Protein AF-A0A2W0ERV9-F1 (afdb_monomer)

Nearest PDB structures (foldseek):
  4k15-assembly1_A-2  TM=3.996E-01  e=7.325E+00  Listeria monocytogenes EGD-e
  9fia-assembly1_BT  TM=2.532E-01  e=4.843E+00  Toxoplasma gondii
  7m2w-assembly1_H  TM=2.090E-01  e=4.219E+00  Saccharomyces cerevisiae S288C

InterPro domains:
  IPR011249 Metalloenzyme, LuxS/M16 peptidase-like [SSF63411] (20-74)

pLDDT: mean 85.33, std 13.31, range [55.06, 98.19]

Structure (mmCIF, N/CA/C/O backbone):
data_AF-A0A2W0ERV9-F1
#
_entry.id   AF-A0A2W0ERV9-F1
#
loop_
_atom_site.group_PDB
_atom_site.id
_atom_site.type_symbol
_atom_site.label_atom_id
_atom_site.label_alt_id
_atom_site.label_comp_id
_atom_site.label_asym_id
_atom_site.label_entity_id
_atom_site.label_seq_id
_atom_site.pdbx_PDB_ins_code
_atom_site.Cartn_x
_atom_site.Cartn_y
_atom_site.Cartn_z
_atom_site.occupancy
_atom_site.B_iso_or_equiv
_atom_site.auth_seq_id
_atom_site.auth_comp_id
_atom_site.auth_asym_id
_atom_site.auth_atom_id
_atom_site.pdbx_PDB_model_num
ATOM 1 N N . MET A 1 1 ? -6.052 -12.588 -51.685 1.00 61.75 1 MET A N 1
ATOM 2 C CA . MET A 1 1 ? -6.503 -11.474 -50.817 1.00 61.75 1 MET A CA 1
ATOM 3 C C . MET A 1 1 ? -6.958 -11.955 -49.436 1.00 61.75 1 MET A C 1
ATOM 5 O O . MET A 1 1 ? -6.345 -11.562 -48.457 1.00 61.75 1 MET A O 1
ATOM 9 N N . ARG A 1 2 ? -7.959 -12.849 -49.322 1.00 73.19 2 ARG A N 1
ATOM 10 C CA . ARG A 1 2 ? -8.449 -13.362 -48.016 1.00 73.19 2 ARG A CA 1
ATOM 11 C C . ARG A 1 2 ? -7.403 -14.135 -47.199 1.00 73.19 2 ARG A C 1
ATOM 13 O O . ARG A 1 2 ? -7.291 -13.892 -46.007 1.00 73.19 2 ARG A O 1
ATOM 20 N N . CYS A 1 3 ? -6.597 -14.998 -47.820 1.00 80.19 3 CYS A N 1
ATOM 21 C CA . CYS A 1 3 ? -5.580 -15.774 -47.092 1.00 80.19 3 CYS A CA 1
ATOM 22 C C . CYS A 1 3 ? -4.452 -14.901 -46.511 1.00 80.19 3 CYS A C 1
ATOM 24 O O . CYS A 1 3 ? -3.947 -15.195 -45.435 1.00 80.19 3 CYS A O 1
ATOM 26 N N . LEU A 1 4 ? -4.104 -13.804 -47.193 1.00 78.38 4 LEU A N 1
ATOM 27 C CA . LEU A 1 4 ? -3.130 -12.817 -46.708 1.00 78.38 4 LEU A CA 1
ATOM 28 C C . LEU A 1 4 ? -3.659 -12.072 -45.479 1.00 78.38 4 LEU A C 1
ATOM 30 O O . LEU A 1 4 ? -2.936 -11.928 -44.503 1.00 78.38 4 LEU A O 1
ATOM 34 N N . LEU A 1 5 ? -4.937 -11.679 -45.492 1.00 78.38 5 LEU A N 1
ATOM 35 C CA . LEU A 1 5 ? -5.593 -11.089 -44.322 1.00 78.38 5 LEU A CA 1
ATOM 36 C C . LEU A 1 5 ? -5.615 -12.059 -43.134 1.00 78.38 5 LEU A C 1
ATOM 38 O O . LEU A 1 5 ? -5.293 -11.654 -42.024 1.00 78.38 5 LEU A O 1
ATOM 42 N N . PHE A 1 6 ? -5.923 -13.340 -43.3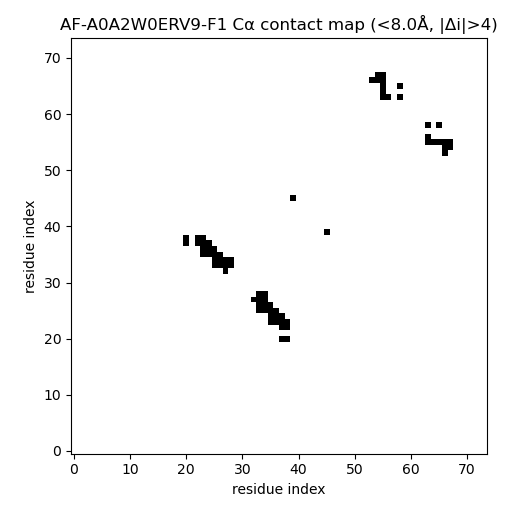62 1.00 79.56 6 PHE A N 1
ATOM 43 C CA . PHE A 1 6 ? -5.866 -14.362 -42.310 1.00 79.56 6 PHE A CA 1
ATOM 44 C C . PHE A 1 6 ? -4.453 -14.554 -41.750 1.00 79.56 6 PHE A C 1
ATOM 46 O O . PHE A 1 6 ? -4.294 -14.629 -40.536 1.00 79.56 6 PHE A O 1
ATOM 53 N N . ALA A 1 7 ? -3.428 -14.581 -42.606 1.00 83.00 7 ALA A N 1
ATOM 54 C CA . ALA A 1 7 ? -2.039 -14.663 -42.164 1.00 83.00 7 ALA A CA 1
ATOM 55 C C . ALA A 1 7 ? -1.632 -13.429 -41.341 1.00 83.00 7 ALA A C 1
ATOM 57 O O . ALA A 1 7 ? -1.037 -13.581 -40.280 1.00 83.00 7 ALA A O 1
ATOM 58 N N . CYS A 1 8 ? -2.008 -12.219 -41.768 1.00 78.44 8 CYS A N 1
ATOM 59 C CA . CYS A 1 8 ? -1.756 -10.992 -41.009 1.00 78.44 8 CYS A CA 1
ATOM 60 C C . CYS A 1 8 ? -2.472 -10.982 -39.651 1.00 78.44 8 CYS A C 1
ATOM 62 O O . CYS A 1 8 ? -1.876 -10.571 -38.659 1.00 78.44 8 CYS A O 1
ATOM 64 N N . LEU A 1 9 ? -3.719 -11.458 -39.585 1.00 78.25 9 LEU A N 1
ATOM 65 C CA . LEU A 1 9 ? -4.471 -11.558 -38.330 1.00 78.25 9 LEU A CA 1
ATOM 66 C C . LEU A 1 9 ? -3.850 -12.588 -37.375 1.00 78.25 9 LEU A C 1
ATOM 68 O O . LEU A 1 9 ? -3.722 -12.314 -36.185 1.00 78.25 9 LEU A O 1
ATOM 72 N N . LEU A 1 10 ? -3.402 -13.737 -37.892 1.00 76.31 10 LEU A N 1
ATOM 73 C CA . LEU A 1 10 ? -2.701 -14.754 -37.102 1.00 76.31 10 LEU A CA 1
ATOM 74 C C . LEU A 1 10 ? -1.347 -14.240 -36.593 1.00 76.31 10 LEU A C 1
ATOM 76 O O . LEU A 1 10 ? -1.028 -14.421 -35.421 1.00 76.31 10 LEU A O 1
ATOM 80 N N . LEU A 1 11 ? -0.584 -13.529 -37.427 1.00 74.50 11 LEU A N 1
ATOM 81 C CA . LEU A 1 11 ? 0.707 -12.945 -37.045 1.00 74.50 11 LEU A CA 1
ATOM 82 C C . LEU A 1 11 ? 0.560 -11.778 -36.049 1.00 74.50 11 LEU A C 1
ATOM 84 O O . LEU A 1 11 ? 1.405 -11.612 -35.175 1.00 74.50 11 LEU A O 1
ATOM 88 N N . GLY A 1 12 ? -0.525 -11.002 -36.130 1.00 67.50 12 GLY A N 1
ATOM 89 C CA . GLY A 1 12 ? -0.844 -9.936 -35.171 1.00 67.50 12 GLY A CA 1
ATOM 90 C C . GLY A 1 12 ? -1.362 -10.437 -33.817 1.00 67.50 12 GLY A C 1
ATOM 91 O O . GLY A 1 12 ? -1.326 -9.691 -32.844 1.00 67.50 12 GLY A O 1
ATOM 92 N N . SER A 1 13 ? -1.824 -11.691 -33.741 1.00 67.06 13 SER A N 1
ATOM 93 C CA . SER A 1 13 ? -2.307 -12.321 -32.502 1.00 67.06 13 SER A CA 1
ATOM 94 C C . SER A 1 13 ? -1.208 -12.931 -31.625 1.00 67.06 13 SER A C 1
ATOM 96 O O . SER A 1 13 ? -1.508 -13.450 -30.549 1.00 67.06 13 SER A O 1
ATOM 98 N N . PHE A 1 14 ? 0.063 -12.878 -32.048 1.00 66.12 14 PHE A N 1
ATOM 99 C CA . PHE A 1 14 ? 1.157 -13.363 -31.211 1.00 66.12 14 PHE A CA 1
ATOM 100 C C . PHE A 1 14 ? 1.259 -12.525 -29.925 1.00 66.12 14 PHE A C 1
ATOM 102 O O . PHE A 1 14 ? 1.256 -11.292 -29.987 1.00 66.12 14 PHE A O 1
ATOM 109 N N . PRO A 1 15 ? 1.426 -13.167 -28.751 1.00 62.88 15 PRO A N 1
ATOM 110 C CA . PRO A 1 15 ? 1.502 -12.487 -27.457 1.00 62.88 15 PRO A CA 1
ATOM 111 C C . PRO A 1 15 ? 2.749 -11.604 -27.311 1.00 62.88 15 PRO A C 1
ATOM 113 O O . PRO A 1 15 ? 2.922 -10.966 -26.283 1.00 62.88 15 PRO A O 1
ATOM 116 N N . SER A 1 16 ? 3.604 -11.512 -28.333 1.00 58.66 16 SER A N 1
ATOM 117 C CA . SER A 1 16 ? 4.785 -10.647 -28.371 1.00 58.66 16 SER A CA 1
ATOM 118 C C . SER A 1 16 ? 4.476 -9.156 -28.161 1.00 58.66 16 SER A C 1
ATOM 120 O O . SER A 1 16 ? 5.382 -8.407 -27.814 1.00 58.66 16 SER A O 1
ATOM 122 N N . PHE A 1 17 ? 3.218 -8.724 -28.330 1.00 55.06 17 PHE A N 1
ATOM 123 C CA . PHE A 1 17 ? 2.755 -7.366 -27.998 1.00 55.06 17 PHE A CA 1
ATOM 124 C C . PHE A 1 17 ? 2.011 -7.257 -26.660 1.00 55.06 17 PHE A C 1
ATOM 126 O O . PHE A 1 17 ? 1.665 -6.151 -26.239 1.00 55.06 17 PHE A O 1
ATOM 133 N N . ALA A 1 18 ? 1.772 -8.370 -25.963 1.00 59.22 18 ALA A N 1
ATOM 134 C CA . ALA A 1 18 ? 1.324 -8.324 -24.582 1.00 59.22 18 ALA A CA 1
ATOM 135 C C . ALA A 1 18 ? 2.535 -7.926 -23.737 1.00 59.22 18 ALA A C 1
ATOM 137 O O . ALA A 1 18 ? 3.372 -8.752 -23.390 1.00 59.22 18 ALA A O 1
ATOM 138 N N . LEU A 1 19 ? 2.648 -6.6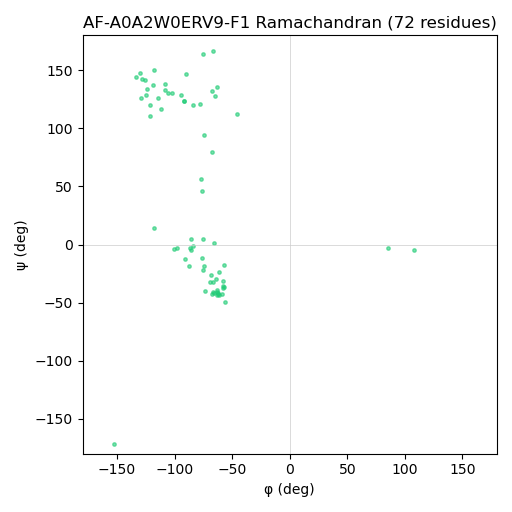24 -23.472 1.00 57.69 19 LEU A N 1
ATOM 139 C CA . LEU A 1 19 ? 3.604 -6.050 -22.535 1.00 57.69 19 LEU A CA 1
ATOM 140 C C . LEU A 1 19 ? 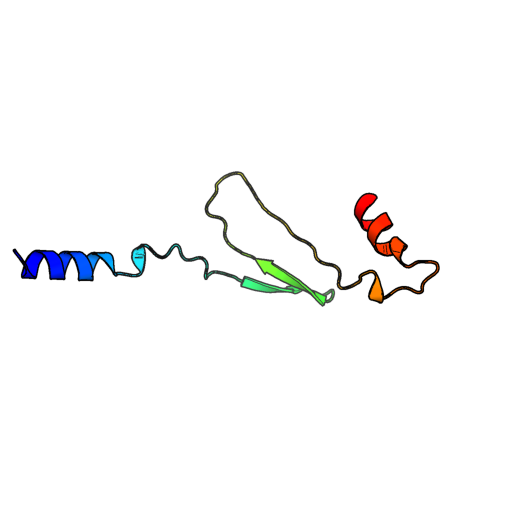3.554 -6.905 -21.264 1.00 57.69 19 LEU A C 1
ATOM 142 O O . LEU A 1 19 ? 2.498 -6.962 -20.631 1.00 57.69 19 LEU A O 1
ATOM 146 N N . ASP A 1 20 ? 4.636 -7.633 -20.974 1.00 60.78 20 ASP A N 1
ATOM 147 C CA . ASP A 1 20 ? 4.694 -8.642 -19.917 1.00 60.78 20 ASP A CA 1
ATOM 148 C C . ASP A 1 20 ? 4.582 -7.959 -18.548 1.00 60.78 20 ASP A C 1
ATOM 150 O O . ASP A 1 20 ? 5.552 -7.676 -17.851 1.00 60.78 20 ASP A O 1
ATOM 154 N N . ARG A 1 21 ? 3.346 -7.618 -18.184 1.00 59.88 21 ARG A N 1
ATOM 155 C CA . ARG A 1 21 ? 2.961 -7.097 -16.874 1.00 59.88 21 ARG A CA 1
ATOM 156 C C . ARG A 1 21 ? 2.928 -8.223 -15.831 1.00 59.88 21 ARG A C 1
ATOM 158 O O . ARG A 1 21 ? 2.502 -7.953 -14.710 1.00 59.88 21 ARG A O 1
ATOM 165 N N . PHE A 1 22 ? 3.325 -9.451 -16.192 1.00 58.78 22 PHE A N 1
ATOM 166 C CA . PHE A 1 22 ? 3.229 -10.646 -15.356 1.00 58.78 22 PHE A CA 1
ATOM 167 C C . PHE A 1 22 ? 4.525 -11.002 -14.624 1.00 58.78 22 PHE A C 1
ATOM 169 O O . PHE A 1 22 ? 4.498 -11.905 -13.792 1.00 58.78 22 PHE A O 1
ATOM 176 N N . GLN A 1 23 ? 5.628 -10.276 -14.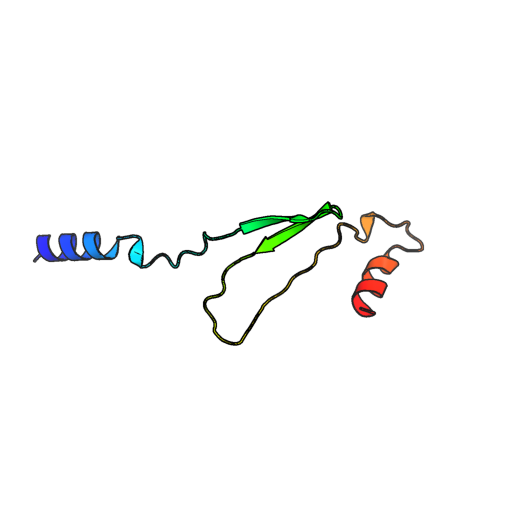831 1.00 75.31 23 GLN A N 1
ATOM 177 C CA . GLN A 1 23 ? 6.837 -10.426 -14.008 1.00 75.31 23 GLN A CA 1
ATOM 178 C C . GLN A 1 23 ? 6.682 -9.748 -12.642 1.00 75.31 23 GLN A C 1
ATOM 180 O O . GLN A 1 23 ? 7.421 -8.839 -12.289 1.00 75.31 23 GLN A O 1
ATOM 185 N N . VAL A 1 24 ? 5.661 -10.135 -11.886 1.00 86.19 24 VAL A N 1
ATOM 186 C CA . VAL A 1 24 ? 5.452 -9.653 -10.525 1.00 86.19 24 VAL A CA 1
ATOM 187 C C . VAL A 1 24 ? 6.134 -10.612 -9.560 1.00 86.19 24 VAL A C 1
ATOM 189 O O . VAL A 1 24 ? 5.818 -11.799 -9.539 1.00 86.19 24 VAL A O 1
ATOM 192 N N . GLU A 1 25 ? 7.036 -10.095 -8.734 1.00 91.00 25 GLU A N 1
ATOM 193 C CA . GLU A 1 25 ? 7.734 -10.879 -7.717 1.00 91.00 25 GLU A CA 1
ATOM 194 C C . GLU A 1 25 ? 7.178 -10.554 -6.330 1.00 91.00 25 GLU A C 1
ATOM 196 O O . GLU A 1 25 ? 7.033 -9.389 -5.954 1.00 91.00 25 GLU A O 1
ATOM 201 N N . GLY A 1 26 ? 6.843 -11.593 -5.567 1.00 94.25 26 GLY A N 1
ATOM 202 C CA . GLY A 1 26 ? 6.311 -11.476 -4.213 1.00 94.25 26 GLY A CA 1
ATOM 203 C C . GLY A 1 26 ? 7.337 -11.912 -3.175 1.00 94.25 26 GLY A C 1
ATOM 204 O O . GLY A 1 26 ? 7.919 -12.988 -3.296 1.00 94.25 26 GLY A O 1
ATOM 205 N N . TYR A 1 27 ? 7.517 -11.114 -2.124 1.00 96.69 27 TYR A N 1
ATOM 206 C CA . TYR A 1 27 ? 8.401 -11.437 -1.006 1.00 96.69 27 TYR A CA 1
ATOM 207 C C . TYR A 1 27 ? 7.690 -11.257 0.328 1.00 96.69 27 TYR A C 1
ATOM 209 O O . TYR A 1 27 ? 6.871 -10.358 0.500 1.00 96.69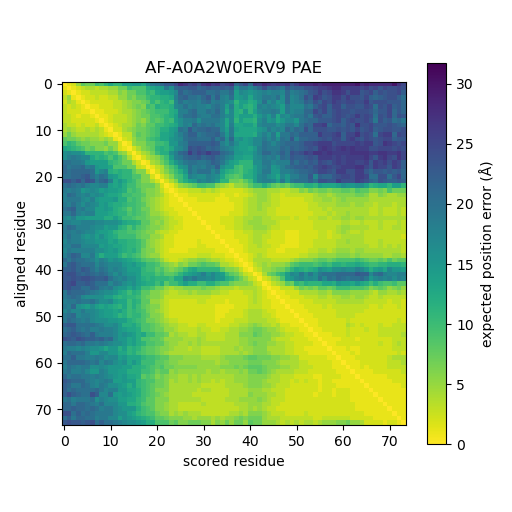 27 TYR A O 1
ATOM 217 N N . THR A 1 28 ? 8.057 -12.080 1.306 1.00 97.88 28 THR A N 1
ATOM 218 C CA . THR A 1 28 ? 7.770 -11.823 2.721 1.00 97.88 28 THR A CA 1
ATOM 219 C C . THR A 1 28 ? 9.088 -11.545 3.421 1.00 97.88 28 THR A C 1
ATOM 221 O O . THR A 1 28 ? 9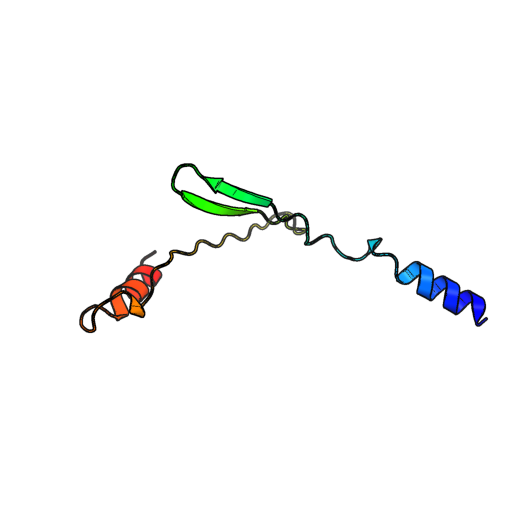.985 -12.388 3.449 1.00 97.88 28 THR A O 1
ATOM 224 N N . LEU A 1 29 ? 9.233 -10.333 3.944 1.00 97.81 29 LEU A N 1
ATOM 225 C CA . LEU A 1 29 ? 10.420 -9.919 4.676 1.00 97.81 29 LEU A CA 1
ATOM 226 C C . LEU A 1 29 ? 10.428 -10.535 6.080 1.00 97.81 29 LEU A C 1
ATOM 228 O O . LEU A 1 29 ? 9.405 -10.974 6.602 1.00 97.81 29 LEU A O 1
ATOM 232 N N . ARG A 1 30 ? 11.594 -10.528 6.739 1.00 98.19 30 ARG A N 1
ATOM 233 C CA . ARG A 1 30 ? 11.758 -11.112 8.086 1.00 98.19 30 ARG A CA 1
ATOM 234 C C . ARG A 1 30 ? 10.889 -10.451 9.162 1.00 98.19 30 ARG A C 1
ATOM 236 O O . ARG A 1 30 ? 10.607 -11.083 10.169 1.00 98.19 30 ARG A O 1
ATOM 243 N N . ASN A 1 31 ? 10.480 -9.199 8.958 1.00 97.38 31 ASN A N 1
ATOM 244 C CA . ASN A 1 31 ? 9.575 -8.471 9.851 1.00 97.38 31 ASN A CA 1
ATOM 245 C C . ASN A 1 31 ? 8.084 -8.738 9.557 1.00 97.38 31 ASN A C 1
ATOM 247 O O . ASN A 1 31 ? 7.232 -8.084 10.146 1.00 97.38 31 ASN A O 1
ATOM 251 N N . GLY A 1 32 ? 7.767 -9.648 8.631 1.00 97.50 32 GLY A N 1
ATOM 252 C CA . GLY A 1 32 ? 6.398 -9.973 8.232 1.00 97.50 32 GLY A CA 1
ATOM 253 C C . GLY A 1 32 ? 5.808 -9.069 7.145 1.00 97.50 32 GLY A C 1
ATOM 254 O O . GLY A 1 32 ? 4.700 -9.339 6.687 1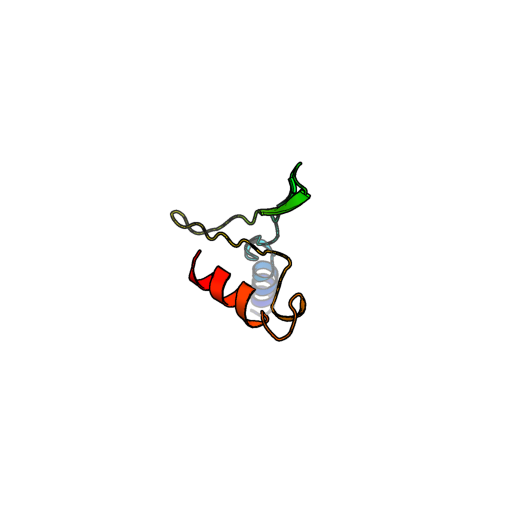.00 97.50 32 GLY A O 1
ATOM 255 N N . LEU A 1 33 ? 6.524 -8.032 6.688 1.00 98.06 33 LEU A N 1
ATOM 256 C CA . LEU A 1 33 ? 6.043 -7.174 5.604 1.00 98.06 33 LEU A CA 1
ATOM 257 C C . LEU A 1 33 ? 5.990 -7.951 4.284 1.00 98.06 33 LEU A C 1
ATOM 259 O O . LEU A 1 33 ? 6.963 -8.598 3.887 1.00 98.06 33 LEU A O 1
ATOM 263 N N . GLN A 1 34 ? 4.863 -7.836 3.588 1.00 97.88 34 GLN A N 1
ATOM 264 C CA . GLN A 1 34 ? 4.666 -8.411 2.263 1.00 97.88 34 GLN A CA 1
ATOM 265 C C . GLN A 1 34 ? 4.990 -7.361 1.198 1.00 97.88 34 GLN A C 1
ATOM 267 O O . GLN A 1 34 ? 4.488 -6.239 1.247 1.00 97.88 34 GLN A O 1
ATOM 272 N N . LEU A 1 35 ? 5.845 -7.724 0.246 1.00 96.62 35 LEU A N 1
ATOM 273 C CA . LEU A 1 35 ? 6.317 -6.856 -0.826 1.00 96.62 35 LEU A CA 1
ATOM 274 C C . LEU A 1 35 ? 5.909 -7.445 -2.172 1.00 96.62 35 LEU A C 1
ATOM 276 O O . LEU A 1 35 ? 6.071 -8.642 -2.403 1.00 96.62 35 LEU A O 1
ATOM 280 N N . LEU A 1 36 ? 5.443 -6.580 -3.066 1.00 94.75 36 LEU A N 1
ATOM 281 C CA . LEU A 1 36 ? 5.170 -6.913 -4.454 1.00 94.75 36 LEU A CA 1
ATOM 282 C C . LEU A 1 36 ? 6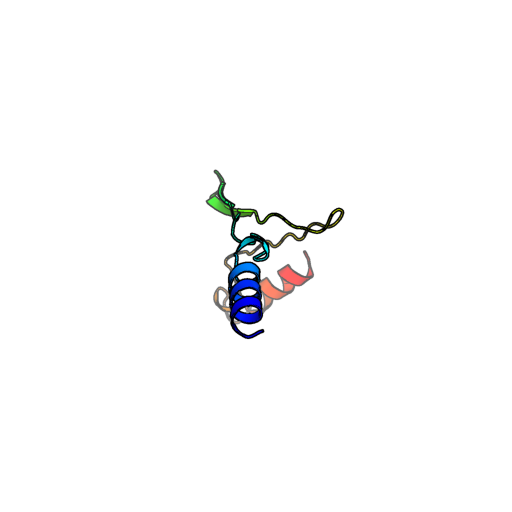.019 -6.005 -5.345 1.00 94.75 36 LEU A C 1
ATOM 284 O O . LEU A 1 36 ? 5.796 -4.796 -5.403 1.00 94.75 36 LEU A O 1
ATOM 288 N N . LEU A 1 37 ? 7.011 -6.587 -6.015 1.00 91.88 37 LEU A N 1
ATOM 289 C CA . LEU A 1 37 ? 7.849 -5.896 -6.985 1.00 91.88 37 LEU A CA 1
ATOM 290 C C . LEU A 1 37 ? 7.242 -6.057 -8.370 1.00 91.88 37 LEU A C 1
ATOM 292 O O . LEU A 1 37 ? 7.015 -7.168 -8.844 1.00 91.88 37 LEU A O 1
ATOM 296 N N . LYS A 1 38 ? 6.975 -4.923 -9.017 1.00 88.94 38 LYS A N 1
ATOM 297 C CA . LYS A 1 38 ? 6.464 -4.868 -10.382 1.00 88.94 38 LYS A CA 1
ATOM 298 C C . LYS A 1 38 ? 7.445 -4.079 -11.251 1.00 88.94 38 LYS A C 1
ATOM 300 O O . LYS A 1 38 ? 7.660 -2.899 -10.965 1.00 88.94 38 LYS A O 1
ATOM 305 N N . PRO A 1 39 ? 8.012 -4.674 -12.311 1.00 82.75 39 PRO A N 1
ATOM 306 C CA . PRO A 1 39 ? 8.886 -3.962 -13.223 1.00 82.75 39 PRO A CA 1
ATOM 307 C C . PRO A 1 39 ? 8.094 -2.868 -13.946 1.00 82.75 39 PRO A C 1
ATOM 309 O O . PRO A 1 39 ? 7.014 -3.101 -14.495 1.00 82.75 39 PRO A O 1
ATOM 312 N N . GLY A 1 40 ? 8.629 -1.650 -13.901 1.00 76.56 40 GLY A N 1
ATOM 313 C CA . GLY A 1 40 ? 8.118 -0.504 -14.642 1.00 76.56 40 GLY A CA 1
ATOM 314 C C . GLY A 1 40 ? 8.770 -0.411 -16.018 1.00 76.56 40 GLY A C 1
ATOM 315 O O . GLY A 1 40 ? 9.941 -0.747 -16.184 1.00 76.56 40 GLY A O 1
ATOM 316 N N . THR A 1 41 ? 8.021 0.063 -17.011 1.00 70.88 41 THR A N 1
ATOM 317 C CA . THR A 1 41 ? 8.558 0.353 -18.350 1.00 70.88 41 THR A CA 1
ATOM 318 C C . THR A 1 41 ? 9.124 1.763 -18.479 1.00 70.88 41 THR A C 1
ATOM 320 O O . THR A 1 41 ? 9.912 2.017 -19.389 1.00 70.88 41 THR A O 1
ATOM 323 N N . ASP A 1 42 ? 8.748 2.671 -17.575 1.00 72.19 42 ASP A N 1
ATOM 324 C CA . ASP A 1 42 ? 9.182 4.065 -17.610 1.00 72.19 42 ASP A CA 1
ATOM 325 C C . ASP A 1 42 ? 10.549 4.233 -16.949 1.00 72.19 42 ASP A C 1
ATOM 327 O O . ASP A 1 42 ? 10.750 3.956 -15.766 1.00 72.19 42 ASP A O 1
ATOM 331 N N . ARG A 1 43 ? 11.518 4.712 -17.732 1.00 70.75 43 ARG A N 1
ATOM 332 C CA . ARG A 1 43 ? 12.846 5.066 -17.228 1.00 70.75 43 ARG A CA 1
ATOM 333 C C . ARG A 1 43 ? 12.760 6.423 -16.529 1.00 70.75 43 ARG A C 1
ATOM 335 O O . ARG A 1 43 ? 12.412 7.411 -17.163 1.00 70.75 43 ARG A O 1
ATOM 342 N N . GLY A 1 44 ? 13.116 6.466 -15.245 1.00 79.81 44 GLY A N 1
ATOM 343 C CA . GLY A 1 44 ? 13.248 7.709 -14.470 1.00 79.81 44 GLY A CA 1
ATOM 344 C C . GLY A 1 44 ? 12.153 7.964 -13.432 1.00 79.81 44 GLY A C 1
ATOM 345 O O . GLY A 1 44 ? 12.285 8.904 -12.654 1.00 79.81 44 GLY A O 1
ATOM 346 N N . HIS A 1 45 ? 11.121 7.118 -13.364 1.00 83.81 45 HIS A N 1
ATOM 347 C CA . HIS A 1 45 ? 10.068 7.218 -12.355 1.00 83.81 45 HIS A CA 1
ATOM 348 C C . HIS A 1 45 ? 9.859 5.886 -11.642 1.00 83.81 45 HIS A C 1
ATOM 350 O O . HIS A 1 45 ? 9.922 4.819 -12.248 1.00 83.81 45 HIS A O 1
ATOM 356 N N . VAL A 1 46 ? 9.587 5.963 -10.342 1.00 87.50 46 VAL A N 1
ATOM 357 C CA . VAL A 1 46 ? 9.199 4.817 -9.520 1.00 87.50 46 VAL A CA 1
ATOM 358 C C . VAL A 1 46 ? 7.885 5.146 -8.824 1.00 87.50 46 VAL A C 1
ATOM 360 O O . VAL A 1 46 ? 7.674 6.281 -8.402 1.00 87.50 46 VAL A O 1
ATOM 363 N N . ALA A 1 47 ? 7.002 4.157 -8.711 1.00 89.69 47 ALA A N 1
ATOM 364 C CA . ALA A 1 47 ? 5.782 4.256 -7.922 1.00 89.69 47 ALA A CA 1
ATOM 365 C C . ALA A 1 47 ? 5.882 3.273 -6.758 1.00 89.69 47 ALA A C 1
ATOM 367 O O . ALA A 1 47 ? 6.140 2.087 -6.964 1.00 89.69 47 ALA A O 1
ATOM 368 N N . ILE A 1 48 ? 5.688 3.772 -5.541 1.00 93.44 48 ILE A N 1
ATOM 369 C CA . ILE A 1 48 ? 5.758 2.984 -4.311 1.00 93.44 48 ILE A CA 1
ATOM 370 C C . ILE A 1 48 ? 4.426 3.155 -3.585 1.00 93.44 48 ILE A C 1
ATOM 372 O O . ILE A 1 48 ? 3.930 4.271 -3.457 1.00 93.44 48 ILE A O 1
ATOM 376 N N . ARG A 1 49 ? 3.846 2.047 -3.117 1.00 94.81 49 ARG A N 1
ATOM 377 C CA . ARG A 1 49 ? 2.641 2.043 -2.284 1.00 94.81 49 ARG A CA 1
ATOM 378 C C . ARG A 1 49 ? 2.890 1.186 -1.051 1.00 94.81 49 ARG A C 1
ATOM 380 O O . ARG A 1 49 ? 3.250 0.021 -1.187 1.00 94.81 49 ARG A O 1
ATOM 387 N N . LEU A 1 50 ? 2.657 1.761 0.124 1.00 95.50 50 LEU A N 1
ATOM 388 C CA . LEU A 1 50 ? 2.613 1.049 1.397 1.00 95.50 50 LEU A CA 1
ATOM 389 C C . LEU A 1 50 ? 1.158 0.989 1.864 1.00 95.50 50 LEU A C 1
ATOM 391 O O . LEU A 1 50 ? 0.422 1.960 1.723 1.00 95.50 50 LEU A O 1
ATOM 395 N N . VAL A 1 51 ? 0.742 -0.160 2.386 1.00 95.81 51 VAL A N 1
ATOM 396 C CA . VAL A 1 51 ? -0.581 -0.345 2.985 1.00 95.81 51 VAL A CA 1
ATOM 397 C C . VAL A 1 51 ? -0.370 -0.870 4.394 1.00 95.81 51 VAL A C 1
ATOM 399 O O . VAL A 1 51 ? 0.350 -1.850 4.585 1.00 95.81 51 VAL A O 1
ATOM 402 N N . VAL A 1 52 ? -0.999 -0.219 5.366 1.00 95.50 52 VAL A N 1
ATOM 403 C CA . VAL A 1 52 ? -1.083 -0.706 6.742 1.00 95.50 52 VAL A CA 1
ATOM 404 C C . VAL A 1 52 ? -2.475 -1.299 6.916 1.00 95.50 52 VAL A C 1
ATOM 406 O O . VAL A 1 52 ? -3.458 -0.680 6.522 1.00 95.50 52 VAL A O 1
ATOM 409 N N . GLY A 1 53 ? -2.564 -2.514 7.454 1.00 94.44 53 GLY A N 1
ATOM 410 C CA . GLY A 1 53 ? -3.831 -3.225 7.652 1.00 94.44 53 GLY A CA 1
ATOM 411 C C . GLY A 1 53 ? -4.639 -2.709 8.844 1.00 94.44 53 GLY A C 1
ATOM 412 O O . GLY A 1 53 ? -5.067 -3.522 9.651 1.00 94.44 53 GLY A O 1
ATOM 413 N N . VAL A 1 54 ? -4.770 -1.387 8.976 1.00 94.44 54 VAL A N 1
ATOM 414 C CA . VAL A 1 54 ? -5.593 -0.705 9.982 1.00 94.44 54 VAL A CA 1
ATOM 415 C C . VAL A 1 54 ? -6.406 0.392 9.299 1.00 94.44 54 VAL A C 1
ATOM 417 O O . VAL A 1 54 ? -5.920 1.037 8.368 1.00 94.44 54 VAL A O 1
ATOM 420 N N . GLY A 1 55 ? -7.632 0.615 9.751 1.00 93.44 55 GLY A N 1
ATOM 421 C CA . GLY A 1 55 ? -8.544 1.620 9.220 1.00 93.44 55 GLY A CA 1
ATOM 422 C C . GLY A 1 55 ? -9.542 2.109 10.266 1.00 93.44 55 GLY A C 1
ATOM 423 O O . GLY A 1 55 ? -9.437 1.789 11.445 1.00 93.44 55 GLY A O 1
ATOM 424 N N . LEU A 1 56 ? -10.523 2.903 9.831 1.00 95.81 56 LEU A N 1
ATOM 425 C CA . LEU A 1 56 ? -11.515 3.534 10.718 1.00 95.81 56 LEU A CA 1
ATOM 426 C C . LEU A 1 56 ? -12.310 2.515 11.557 1.00 95.81 56 LEU A C 1
ATOM 428 O O . LEU A 1 56 ? -12.724 2.825 12.671 1.00 95.81 56 LEU A O 1
ATOM 432 N N . ASP A 1 57 ? -12.538 1.313 11.023 1.00 95.75 57 ASP A N 1
ATOM 433 C CA . ASP A 1 57 ? -13.330 0.264 11.679 1.00 95.75 57 ASP A CA 1
ATOM 434 C C . ASP A 1 57 ? -12.575 -0.444 12.819 1.00 95.75 57 ASP A C 1
ATOM 436 O O . ASP A 1 57 ? -13.193 -1.155 13.611 1.00 95.75 57 ASP A O 1
ATOM 440 N N . ASP A 1 58 ? -11.262 -0.222 12.938 1.00 96.31 58 ASP A N 1
ATOM 441 C CA . ASP A 1 58 ? -10.430 -0.784 14.007 1.00 96.31 58 ASP A CA 1
ATOM 442 C C . ASP A 1 58 ? -10.432 0.075 15.286 1.00 96.31 58 ASP A C 1
ATOM 444 O O . ASP A 1 58 ? -9.862 -0.328 16.302 1.00 96.31 58 ASP A O 1
ATOM 448 N N . PHE A 1 59 ? -11.075 1.250 15.262 1.00 96.81 59 PHE A N 1
ATOM 449 C CA . PHE A 1 59 ? -11.097 2.208 16.370 1.00 96.81 59 PHE A CA 1
ATOM 450 C C . PHE A 1 59 ? -12.514 2.445 16.906 1.00 96.81 59 PHE A C 1
ATOM 452 O O . PHE A 1 59 ? -13.517 2.364 16.194 1.00 96.81 59 PHE A O 1
ATOM 459 N N . GLY A 1 60 ? -12.598 2.758 18.203 1.00 97.19 60 GLY A N 1
ATOM 460 C CA . GLY A 1 60 ? -13.850 3.143 18.852 1.00 97.19 60 GLY A CA 1
ATOM 461 C C . GLY A 1 60 ? -14.385 4.482 18.334 1.00 97.19 60 GLY A C 1
ATOM 462 O O . GLY A 1 60 ? -13.676 5.253 17.695 1.00 97.19 60 GLY A O 1
ATOM 463 N N . CYS A 1 61 ? -15.645 4.796 18.645 1.00 96.62 61 CYS A N 1
ATOM 464 C CA . CYS A 1 61 ? -16.304 6.001 18.127 1.00 96.62 61 CYS A CA 1
ATOM 465 C C . CYS A 1 61 ? -15.574 7.311 18.482 1.00 96.62 61 CYS A C 1
ATOM 467 O O . CYS A 1 61 ? -15.569 8.233 17.671 1.00 96.62 61 CYS A O 1
ATOM 469 N N . GLU A 1 62 ? -14.965 7.395 19.668 1.00 97.69 62 GLU A N 1
ATOM 470 C CA . GLU A 1 62 ? -14.246 8.593 20.136 1.00 97.69 62 GLU A CA 1
ATOM 471 C C . GLU A 1 62 ? -12.958 8.861 19.342 1.00 97.69 62 GLU A C 1
ATOM 473 O O . GLU A 1 62 ? -12.541 10.007 19.204 1.00 97.69 62 GLU A O 1
ATOM 478 N N . GLU A 1 63 ? -12.362 7.814 18.770 1.00 97.06 63 GLU A N 1
ATOM 479 C CA . GLU A 1 63 ? -11.072 7.855 18.073 1.00 97.06 63 GLU A CA 1
ATOM 480 C C . GLU A 1 63 ? -11.210 7.464 16.599 1.00 97.06 63 GLU A C 1
ATOM 482 O O . GLU A 1 63 ? -10.219 7.190 15.927 1.00 97.06 63 GLU A O 1
ATOM 487 N N . LYS A 1 64 ? -12.437 7.430 16.071 1.00 97.12 64 LYS A N 1
ATOM 488 C CA . LYS A 1 64 ? -12.723 6.847 14.757 1.00 97.12 64 LYS A CA 1
ATOM 489 C C . LYS A 1 64 ? -11.913 7.481 13.629 1.00 97.12 64 LYS A C 1
ATOM 491 O O . LYS A 1 64 ? -11.464 6.778 12.737 1.00 97.12 64 LYS A O 1
ATOM 496 N N . GLU A 1 65 ? -11.684 8.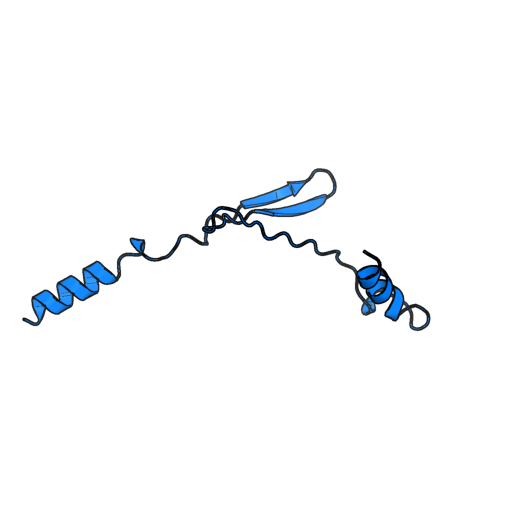789 13.705 1.00 96.88 65 GLU A N 1
ATOM 497 C CA . GLU A 1 65 ? -10.935 9.564 12.708 1.00 96.88 65 GLU A CA 1
ATOM 498 C C . GLU A 1 65 ? -9.416 9.571 12.950 1.00 96.88 65 GLU A C 1
ATOM 500 O O . GLU A 1 65 ? -8.664 10.130 12.153 1.00 96.88 65 GLU A O 1
ATOM 505 N N . LEU A 1 66 ? -8.934 8.953 14.032 1.00 96.31 66 LEU A N 1
ATOM 506 C CA . LEU A 1 66 ? -7.512 8.908 14.365 1.00 96.31 66 LEU A CA 1
ATOM 507 C C . LEU A 1 66 ? -6.637 8.317 13.243 1.00 96.31 66 LEU A C 1
ATOM 509 O O . LEU A 1 66 ? -5.648 8.964 12.895 1.00 96.31 66 LEU A O 1
ATOM 513 N N . PRO A 1 67 ? -6.945 7.150 12.635 1.00 96.00 67 PRO A N 1
ATOM 514 C CA . PRO A 1 67 ? -6.100 6.618 11.565 1.00 96.00 67 PRO A CA 1
ATOM 515 C C . PRO A 1 67 ? -6.084 7.525 10.324 1.00 96.00 67 PRO A C 1
ATOM 517 O O . PRO A 1 67 ? -5.055 7.608 9.658 1.00 96.00 67 PRO A O 1
ATOM 520 N N . HIS A 1 68 ? -7.164 8.263 10.050 1.00 95.88 68 HIS A N 1
ATOM 521 C CA . HIS A 1 68 ? -7.205 9.242 8.960 1.00 95.88 68 HIS A CA 1
ATOM 522 C C . HIS A 1 68 ? -6.391 10.505 9.276 1.00 95.88 68 HIS A C 1
ATOM 524 O O . HIS A 1 68 ? -5.651 11.005 8.430 1.00 95.88 68 HIS A O 1
ATOM 530 N N . LEU A 1 69 ? -6.453 10.995 10.518 1.00 95.81 69 LEU A N 1
ATOM 531 C CA . LEU A 1 69 ? -5.582 12.078 10.971 1.00 95.81 69 LEU A CA 1
ATOM 532 C C . LEU A 1 69 ? -4.104 11.687 10.837 1.00 95.81 69 LEU A C 1
ATOM 534 O O . LEU A 1 69 ? -3.301 12.492 10.374 1.00 95.81 69 LEU A O 1
ATOM 538 N N . LEU A 1 70 ? -3.746 10.455 11.213 1.00 95.62 70 LEU A N 1
ATOM 539 C CA . LEU A 1 70 ? -2.383 9.944 11.065 1.00 95.62 70 LEU A CA 1
ATOM 540 C C . LEU A 1 70 ? -1.951 9.859 9.596 1.00 95.62 70 LEU A C 1
ATOM 542 O O . LEU A 1 70 ? -0.816 10.215 9.300 1.00 95.62 70 LEU A O 1
ATOM 546 N N . GLU A 1 71 ? -2.839 9.456 8.681 1.00 95.38 71 GLU A N 1
ATOM 547 C CA . GLU A 1 71 ? -2.570 9.476 7.234 1.00 95.38 71 GLU A CA 1
ATOM 548 C C . GLU A 1 71 ? -2.222 10.885 6.732 1.00 95.38 71 GLU A C 1
ATOM 550 O O . GLU A 1 71 ? -1.332 11.033 5.905 1.00 95.38 71 GLU A O 1
ATOM 555 N N . HIS A 1 72 ? -2.871 11.928 7.257 1.00 96.25 72 HIS A N 1
ATOM 556 C CA . HIS A 1 72 ? -2.581 13.316 6.885 1.00 96.25 72 HIS A CA 1
ATOM 557 C C . HIS A 1 72 ? -1.287 13.888 7.481 1.00 96.25 72 HIS A C 1
ATOM 559 O O . HIS A 1 72 ? -0.778 14.889 6.974 1.00 96.25 72 HIS A O 1
ATOM 565 N N . LEU A 1 73 ? -0.787 13.313 8.575 1.00 96.56 73 LEU A N 1
ATOM 566 C CA . LEU A 1 73 ? 0.421 13.784 9.258 1.00 96.56 73 LEU A CA 1
ATOM 567 C C . LEU A 1 73 ? 1.707 13.115 8.749 1.00 96.56 73 LEU A C 1
ATOM 569 O O . LEU A 1 73 ? 2.796 13.581 9.096 1.00 96.56 73 LEU A O 1
ATOM 573 N N . LEU A 1 74 ? 1.582 12.037 7.974 1.00 92.50 74 LEU A N 1
ATOM 574 C CA . LEU A 1 74 ? 2.679 11.251 7.400 1.00 92.50 74 LEU A CA 1
ATOM 575 C C . LEU A 1 74 ? 2.920 11.615 5.930 1.00 92.50 74 LEU A C 1
ATOM 577 O O . LEU A 1 74 ? 4.111 11.633 5.543 1.00 92.50 74 LEU A O 1
#

Solvent-accessible surface area (backbone atoms only — not comparable to full-atom values): 5086 Å² total; per-residue (Å²): 113,70,67,58,52,51,50,51,52,58,65,68,66,48,67,88,75,57,74,78,81,74,68,59,47,77,48,74,46,98,88,67,53,75,45,78,49,67,82,74,90,59,88,93,66,86,87,86,88,87,83,71,102,72,52,51,87,79,41,58,86,93,48,29,61,48,60,57,54,50,62,75,76,107

Organism: Pseudomonas jessenii (NCBI:txid77298)

Secondary structure (DSSP, 8-state):
-HHHHHHHHHHHTSGGGS--TT--EEEE-TTS-EEEE---SSTT--------S--GGGS-GGGTTHHHHHHHH-

Radius of gyration: 22.94 Å; Cα contacts (8 Å, |Δi|>4): 35; chains: 1; bounding box: 30×30×71 Å

Mean predicted aligned error: 9.92 Å

Foldseek 3Di:
DVVVVVVVVVVVPPCPPVPCQPPWDWDQDPVRDIDIDTDDPDPPDDDDDDDDPDALVNDDPVCSCVVVVVVVVD

Sequence (74 aa):
MRCLLFACLLLGSFPSFALDRFQVEGYTLRNGLQLLLKPGTDRGHVAIRLVVGVGLDDFGCEEKELPHLLEHLL